Protein AF-A0AA45WKB4-F1 (afdb_monomer_lite)

Structure (mmCIF, N/CA/C/O backbone):
data_AF-A0AA45WKB4-F1
#
_entry.id   AF-A0AA45WKB4-F1
#
loop_
_atom_site.group_PDB
_atom_site.id
_atom_site.type_symbol
_atom_site.label_atom_id
_atom_site.label_alt_id
_atom_site.label_comp_id
_atom_site.label_asym_id
_atom_site.label_entity_id
_atom_site.label_seq_id
_atom_site.pdbx_PDB_ins_code
_atom_site.Cartn_x
_atom_site.Cartn_y
_atom_site.Cartn_z
_atom_site.occupancy
_atom_site.B_iso_or_equiv
_atom_site.auth_seq_id
_atom_site.auth_comp_id
_atom_site.auth_asym_id
_atom_site.auth_atom_id
_atom_site.pdbx_PDB_model_num
ATOM 1 N N . MET A 1 1 ? 19.320 -13.746 9.595 1.00 41.56 1 MET A N 1
ATOM 2 C CA . MET A 1 1 ? 18.363 -12.832 10.260 1.00 41.56 1 MET A CA 1
ATOM 3 C C . MET A 1 1 ? 17.782 -11.905 9.202 1.00 41.56 1 MET A C 1
ATOM 5 O O . MET A 1 1 ? 18.566 -11.239 8.542 1.00 41.56 1 MET A O 1
ATOM 9 N N . LYS A 1 2 ? 16.456 -11.869 8.990 1.00 47.91 2 LYS A N 1
ATOM 10 C CA . LYS A 1 2 ? 15.845 -10.794 8.186 1.00 47.91 2 LYS A CA 1
ATOM 11 C C . LYS A 1 2 ? 16.107 -9.489 8.939 1.00 47.91 2 LYS A C 1
ATOM 13 O O . LYS A 1 2 ? 15.655 -9.364 10.077 1.00 47.91 2 LYS A O 1
ATOM 18 N N . MET A 1 3 ? 16.900 -8.581 8.369 1.00 49.53 3 MET A N 1
ATOM 19 C CA . MET A 1 3 ? 17.072 -7.240 8.927 1.00 49.53 3 MET A CA 1
ATOM 20 C C . MET A 1 3 ? 15.678 -6.643 9.109 1.00 49.53 3 MET A C 1
ATOM 22 O O . MET A 1 3 ? 14.945 -6.490 8.137 1.00 49.53 3 MET A O 1
ATOM 26 N N . LYS A 1 4 ? 15.276 -6.378 10.357 1.00 61.31 4 LYS A N 1
ATOM 27 C CA . LYS A 1 4 ? 14.056 -5.617 10.623 1.00 61.31 4 LYS A CA 1
ATOM 28 C C . LYS A 1 4 ? 14.290 -4.228 10.045 1.00 61.31 4 LYS A C 1
ATOM 30 O O . LYS A 1 4 ? 15.117 -3.485 10.570 1.00 61.31 4 LYS A O 1
ATOM 35 N N . GLU A 1 5 ? 13.609 -3.908 8.953 1.00 73.50 5 GLU A N 1
ATOM 36 C CA . GLU A 1 5 ? 13.632 -2.558 8.407 1.00 73.50 5 GLU A CA 1
ATOM 37 C C . GLU A 1 5 ? 13.194 -1.571 9.494 1.00 73.50 5 GLU A C 1
ATOM 39 O O . GLU A 1 5 ? 12.269 -1.819 10.277 1.00 73.50 5 GLU A O 1
ATOM 44 N N . LYS A 1 6 ? 13.927 -0.463 9.603 1.00 84.25 6 LYS A N 1
ATOM 45 C CA . LYS A 1 6 ? 13.689 0.539 10.637 1.00 84.25 6 LYS A CA 1
ATOM 46 C C . LYS A 1 6 ? 12.398 1.285 10.301 1.00 84.25 6 LYS A C 1
ATOM 48 O O . LYS A 1 6 ? 12.402 2.167 9.447 1.00 84.25 6 LYS A O 1
ATOM 53 N N . LYS A 1 7 ? 11.302 0.955 10.992 1.00 84.19 7 LYS A N 1
ATOM 54 C CA . LYS A 1 7 ? 10.022 1.658 10.823 1.00 84.19 7 LYS A CA 1
ATOM 55 C C . LYS A 1 7 ? 10.161 3.132 11.221 1.00 84.19 7 LYS A C 1
ATOM 57 O O . LYS A 1 7 ? 10.703 3.453 12.279 1.00 84.19 7 LYS A O 1
ATOM 62 N N . VAL A 1 8 ? 9.645 4.028 10.380 1.00 88.75 8 VAL A N 1
ATOM 63 C CA . VAL A 1 8 ? 9.623 5.479 10.622 1.00 88.75 8 VAL A CA 1
ATOM 64 C C . VAL A 1 8 ? 8.191 5.912 10.915 1.00 88.75 8 VAL A C 1
ATOM 66 O O . VAL A 1 8 ? 7.298 5.694 10.101 1.00 88.75 8 VAL A O 1
ATOM 69 N N . ARG A 1 9 ? 7.960 6.565 12.060 1.00 87.88 9 ARG A N 1
ATOM 70 C CA . ARG A 1 9 ? 6.641 7.116 12.400 1.00 87.88 9 ARG A CA 1
ATOM 71 C C . ARG A 1 9 ? 6.335 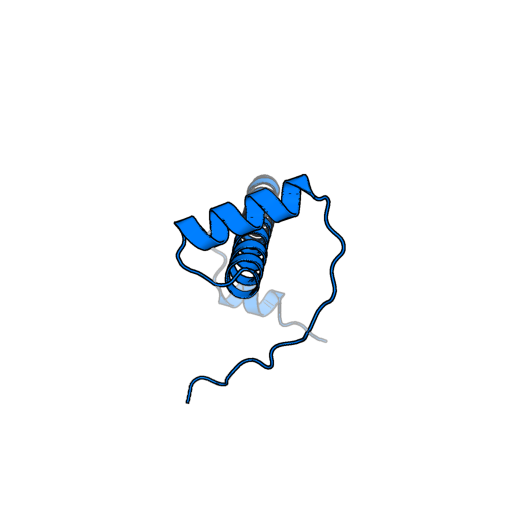8.320 11.513 1.00 87.88 9 ARG A C 1
ATOM 73 O O . ARG A 1 9 ? 7.147 9.240 11.406 1.00 87.88 9 ARG A O 1
ATOM 80 N N . LYS A 1 10 ? 5.150 8.325 10.907 1.00 88.69 10 LYS A N 1
ATOM 81 C CA . LYS A 1 10 ? 4.636 9.436 10.104 1.00 88.69 10 LYS A CA 1
ATOM 82 C C . LYS A 1 10 ? 3.282 9.873 10.645 1.00 88.69 10 LYS A C 1
ATOM 84 O O . LYS A 1 10 ? 2.460 9.033 10.994 1.00 88.69 10 LYS A O 1
ATOM 89 N N . ASN A 1 11 ? 3.075 11.184 10.700 1.00 91.88 11 ASN A N 1
ATOM 90 C CA . ASN A 1 11 ? 1.769 11.784 10.943 1.00 91.88 11 ASN A CA 1
ATOM 91 C C . ASN A 1 11 ? 1.238 12.249 9.587 1.00 91.88 11 ASN A C 1
ATOM 93 O O . ASN A 1 11 ? 1.948 12.952 8.868 1.00 91.88 11 ASN A O 1
ATOM 97 N N . ILE A 1 12 ? 0.029 11.826 9.228 1.00 88.88 12 ILE A N 1
ATOM 98 C CA . ILE A 1 12 ? -0.596 12.143 7.943 1.00 88.88 12 ILE A CA 1
ATOM 99 C C . ILE A 1 12 ? -1.968 12.762 8.180 1.00 88.88 12 ILE A C 1
ATOM 101 O O . ILE A 1 12 ? -2.682 12.368 9.101 1.00 88.88 12 ILE A O 1
ATOM 105 N N . THR A 1 13 ? -2.333 13.712 7.327 1.00 93.38 13 THR A N 1
ATOM 106 C CA . THR A 1 13 ? -3.667 14.311 7.315 1.00 93.38 13 THR A CA 1
ATOM 107 C C . THR A 1 13 ? -4.423 13.752 6.123 1.00 93.38 13 THR A C 1
ATOM 109 O O . THR A 1 13 ? -3.975 13.881 4.986 1.00 93.38 13 THR A O 1
ATOM 112 N N . ILE A 1 14 ? -5.567 13.128 6.382 1.00 93.75 14 ILE A N 1
ATOM 113 C CA . ILE A 1 14 ? -6.448 12.567 5.356 1.00 93.75 14 ILE A CA 1
ATOM 114 C C . ILE A 1 14 ? -7.883 13.015 5.619 1.00 93.75 14 ILE A C 1
ATOM 116 O O . ILE A 1 14 ? -8.235 13.402 6.733 1.00 93.75 14 ILE A O 1
ATOM 120 N N . SER A 1 15 ? -8.724 12.982 4.587 1.00 97.31 15 SER A N 1
ATOM 121 C CA . SER A 1 15 ? -10.143 13.288 4.758 1.00 97.31 15 SER A CA 1
ATOM 122 C C . SER A 1 15 ? -10.832 12.212 5.601 1.00 97.31 15 SER A C 1
ATOM 124 O O . SER A 1 15 ? -10.448 11.043 5.569 1.00 97.31 15 SER A O 1
ATOM 126 N N . LYS A 1 16 ? -11.903 12.586 6.308 1.00 95.62 16 LYS A N 1
ATOM 127 C CA . LYS A 1 16 ? -12.691 11.647 7.122 1.00 95.62 16 LYS A CA 1
ATOM 128 C C . LYS A 1 16 ? -13.176 10.437 6.312 1.00 95.62 16 LYS A C 1
ATOM 130 O O . LYS A 1 16 ? -13.013 9.302 6.732 1.00 95.62 16 LYS A O 1
ATOM 135 N N . LYS A 1 17 ? -13.661 10.677 5.090 1.00 97.00 17 LYS A N 1
ATOM 136 C CA . LYS A 1 17 ? -14.093 9.619 4.164 1.00 97.00 17 LYS A CA 1
ATOM 137 C C . LYS A 1 17 ? -12.957 8.658 3.787 1.00 97.00 17 LYS A C 1
ATOM 139 O O . LYS A 1 17 ? -13.209 7.486 3.528 1.00 97.00 17 LYS A O 1
ATOM 144 N N . ALA A 1 18 ? -11.721 9.150 3.690 1.00 94.69 18 ALA A N 1
ATOM 145 C CA . ALA A 1 18 ? -10.566 8.305 3.406 1.00 94.69 18 ALA A CA 1
ATOM 146 C C . ALA A 1 18 ? -10.155 7.474 4.631 1.00 94.69 18 ALA A C 1
ATOM 148 O O . ALA A 1 18 ? -9.804 6.311 4.459 1.00 94.69 18 ALA A O 1
ATOM 149 N N . GLU A 1 19 ? -10.246 8.032 5.843 1.00 95.50 19 GLU A N 1
ATOM 150 C CA . GLU A 1 19 ? -10.028 7.281 7.089 1.00 95.50 19 GLU A CA 1
ATOM 151 C C . GLU A 1 19 ? -11.024 6.127 7.224 1.00 95.50 19 GLU A C 1
ATOM 153 O O . GLU A 1 19 ? -10.604 4.993 7.450 1.00 95.50 19 GLU A O 1
ATOM 158 N N . GLU A 1 20 ? -12.314 6.391 6.994 1.00 96.94 20 GLU A N 1
ATOM 159 C CA . GLU A 1 20 ? -13.372 5.383 7.125 1.00 96.94 20 GLU A CA 1
ATOM 160 C C . GLU A 1 20 ? -13.120 4.209 6.171 1.00 96.94 20 GLU A C 1
ATOM 162 O O . GLU A 1 20 ? -13.095 3.048 6.584 1.00 96.94 20 GLU A O 1
ATOM 167 N N . LYS A 1 21 ? -12.804 4.517 4.908 1.00 96.50 21 LYS A N 1
ATOM 168 C CA . LYS A 1 21 ? -12.438 3.511 3.902 1.00 96.50 21 LYS A CA 1
ATOM 169 C C . LYS A 1 21 ? -11.170 2.749 4.265 1.00 96.50 21 LYS A C 1
ATOM 171 O O . LYS A 1 21 ? -11.118 1.537 4.087 1.00 96.50 21 LYS A O 1
ATOM 176 N N . LEU A 1 22 ? -10.140 3.437 4.760 1.00 94.31 22 LEU A N 1
ATOM 177 C CA . LEU A 1 22 ? -8.894 2.793 5.172 1.00 94.31 22 LEU A CA 1
ATOM 178 C C . LEU A 1 22 ? -9.142 1.816 6.326 1.00 94.31 22 LEU A C 1
ATOM 180 O O . LEU A 1 22 ? -8.576 0.727 6.352 1.00 94.31 22 LEU A O 1
ATOM 184 N N . LYS A 1 23 ? -10.007 2.190 7.270 1.00 94.69 23 LYS A N 1
ATOM 185 C CA . LYS A 1 23 ? -10.404 1.344 8.394 1.00 94.69 23 LYS A CA 1
ATOM 186 C C . LYS A 1 23 ? -11.200 0.124 7.946 1.00 94.69 23 LYS A C 1
ATOM 188 O O . LYS A 1 23 ? -10.966 -0.961 8.469 1.00 94.69 23 LYS A O 1
ATOM 193 N N . GLU A 1 24 ? -12.118 0.282 6.998 1.00 96.19 24 GLU A N 1
ATOM 194 C CA . GLU A 1 24 ? -12.849 -0.842 6.404 1.00 96.19 24 GLU A CA 1
ATOM 195 C C . GLU A 1 24 ? -11.913 -1.793 5.658 1.00 96.19 24 GLU A C 1
ATOM 197 O O . GLU A 1 24 ? -11.934 -2.993 5.920 1.00 96.19 24 GLU A O 1
ATOM 202 N N . LEU A 1 25 ? -11.028 -1.265 4.810 1.00 95.25 25 LEU A N 1
ATOM 203 C CA . LEU A 1 25 ? -10.043 -2.068 4.082 1.00 95.25 25 LEU A CA 1
ATOM 204 C C . LEU A 1 25 ? -9.109 -2.824 5.030 1.00 95.25 25 LEU A C 1
ATOM 206 O O . LEU A 1 25 ? -8.876 -4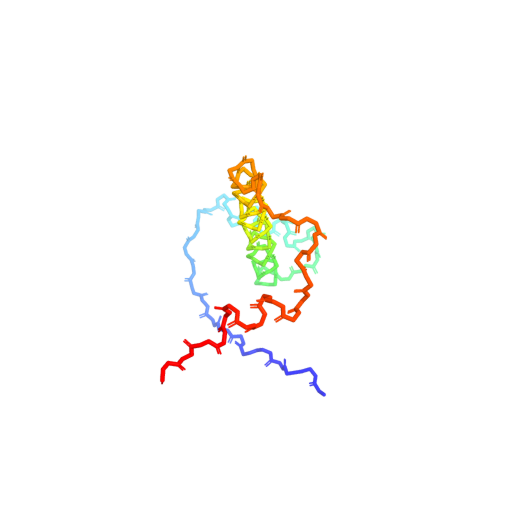.012 4.841 1.00 95.25 25 LEU A O 1
ATOM 210 N N . ALA A 1 26 ? -8.632 -2.169 6.090 1.00 94.94 26 ALA A N 1
ATOM 211 C CA . ALA A 1 26 ? -7.787 -2.802 7.099 1.00 94.94 26 ALA A CA 1
ATOM 212 C C . ALA A 1 26 ? -8.494 -3.982 7.790 1.00 94.94 26 ALA A C 1
ATOM 214 O O . ALA A 1 26 ? -7.865 -5.003 8.061 1.00 94.94 26 ALA A O 1
ATOM 215 N N . LYS A 1 27 ? -9.810 -3.878 8.029 1.00 95.38 27 LYS A N 1
ATOM 216 C CA . LYS A 1 27 ? -10.614 -4.984 8.572 1.00 95.38 27 LYS A CA 1
ATOM 217 C C . LYS A 1 27 ? -10.773 -6.129 7.577 1.00 95.38 27 LYS A C 1
ATOM 219 O O . LYS A 1 27 ? -10.626 -7.277 7.977 1.00 95.38 27 LYS A O 1
ATOM 224 N N . ILE A 1 28 ? -11.077 -5.821 6.316 1.00 96.00 28 ILE A N 1
ATOM 225 C CA . ILE A 1 28 ? -11.263 -6.824 5.253 1.00 96.00 28 ILE A CA 1
ATOM 226 C C . ILE A 1 28 ? -9.978 -7.637 5.061 1.00 96.00 28 ILE A C 1
ATOM 228 O O . ILE A 1 28 ? -10.019 -8.860 4.992 1.00 96.00 28 ILE A O 1
ATOM 232 N N . GLU A 1 29 ? -8.839 -6.951 5.041 1.00 91.44 29 GLU A N 1
ATOM 233 C CA . GLU A 1 29 ? -7.513 -7.543 4.849 1.00 91.44 29 GLU A CA 1
ATOM 234 C C . GLU A 1 29 ? -6.916 -8.137 6.135 1.00 91.44 29 GLU A C 1
ATOM 236 O O . GLU A 1 29 ? -5.850 -8.749 6.092 1.00 91.44 29 GLU A O 1
ATOM 241 N N . ASN A 1 30 ? -7.580 -7.949 7.282 1.00 94.50 30 ASN A N 1
ATOM 242 C CA . ASN A 1 30 ? -7.113 -8.345 8.612 1.00 94.50 30 ASN A CA 1
ATOM 243 C C . ASN A 1 30 ? -5.684 -7.847 8.935 1.00 94.50 30 ASN A C 1
ATOM 245 O O . ASN A 1 30 ? -4.850 -8.583 9.467 1.00 94.50 30 ASN A O 1
ATOM 249 N N . LYS A 1 31 ? -5.399 -6.586 8.590 1.00 93.44 31 LYS A N 1
ATOM 250 C CA . LYS A 1 31 ? -4.095 -5.918 8.759 1.00 93.44 31 LYS A CA 1
ATOM 251 C C . LYS A 1 31 ? -4.247 -4.646 9.587 1.00 93.44 31 LYS A C 1
ATOM 253 O O . LYS A 1 31 ? -5.323 -4.051 9.653 1.00 93.44 31 LYS A O 1
ATOM 258 N N . SER A 1 32 ? -3.158 -4.168 10.188 1.00 94.12 32 SER A N 1
ATOM 259 C CA . SER A 1 32 ? -3.163 -2.813 10.746 1.00 94.12 32 SER A CA 1
ATOM 260 C C . SER A 1 32 ? -3.222 -1.768 9.626 1.00 94.12 32 SER A C 1
ATOM 262 O O . SER A 1 32 ? -2.731 -1.985 8.518 1.00 94.12 32 SER A O 1
ATOM 264 N N . GLN A 1 33 ? -3.777 -0.589 9.920 1.00 92.44 33 GLN A N 1
ATOM 265 C CA . GLN A 1 33 ? -3.807 0.5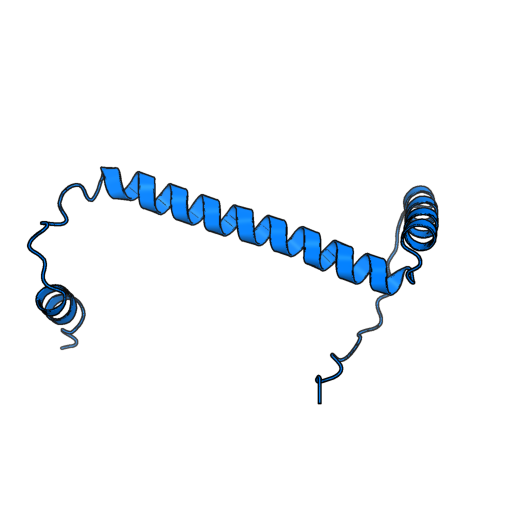11 8.949 1.00 92.44 33 GLN A CA 1
ATOM 266 C C . GLN A 1 33 ? -2.399 0.891 8.463 1.00 92.44 33 GLN A C 1
ATOM 268 O O . GLN A 1 33 ? -2.226 1.223 7.296 1.00 92.44 33 GLN A O 1
ATOM 273 N N . SER A 1 34 ? -1.384 0.820 9.331 1.00 91.62 34 SER A N 1
ATOM 274 C CA . SER A 1 34 ? 0.001 1.120 8.953 1.00 91.62 34 SER A CA 1
ATOM 275 C C . SER A 1 34 ? 0.587 0.088 7.991 1.00 91.62 34 SER A C 1
ATOM 277 O O . SER A 1 34 ? 1.235 0.483 7.029 1.00 91.62 34 SER A O 1
ATOM 279 N N . GLU A 1 35 ? 0.341 -1.205 8.218 1.00 91.81 35 GLU A N 1
ATOM 280 C CA . GLU A 1 35 ? 0.779 -2.271 7.302 1.00 91.81 35 GLU A CA 1
ATOM 281 C C . GLU A 1 35 ? 0.073 -2.169 5.952 1.00 91.81 35 GLU A C 1
ATOM 283 O O . GLU A 1 35 ? 0.714 -2.284 4.911 1.00 91.81 35 GLU A O 1
ATOM 288 N N . LEU A 1 36 ? -1.229 -1.873 5.961 1.00 93.50 36 LEU A N 1
ATOM 289 C CA . LEU A 1 36 ? -1.989 -1.672 4.734 1.00 93.50 36 LEU A CA 1
ATOM 290 C C . LEU A 1 36 ? -1.475 -0.464 3.937 1.00 93.50 36 LEU A C 1
ATOM 292 O O . LEU A 1 36 ? -1.330 -0.547 2.722 1.00 93.50 36 LEU A O 1
ATOM 296 N N . ILE A 1 37 ? -1.176 0.658 4.601 1.00 92.94 37 ILE A N 1
ATOM 297 C CA . ILE A 1 37 ? -0.590 1.834 3.938 1.00 92.94 37 ILE A CA 1
ATOM 298 C C . ILE A 1 37 ? 0.758 1.478 3.299 1.00 92.94 37 ILE A C 1
ATOM 300 O O . ILE A 1 37 ? 1.010 1.871 2.162 1.00 92.94 37 ILE A O 1
ATOM 304 N N . GLU A 1 38 ? 1.615 0.752 4.014 1.00 91.62 38 GLU A N 1
ATOM 305 C CA . GLU A 1 38 ? 2.936 0.337 3.533 1.00 91.62 38 GLU A CA 1
ATOM 306 C C . GLU A 1 38 ? 2.821 -0.530 2.270 1.00 91.62 38 GLU A C 1
ATOM 308 O O . GLU A 1 38 ? 3.444 -0.231 1.250 1.00 91.62 38 GLU A O 1
ATOM 313 N N . GLU A 1 39 ? 1.923 -1.515 2.288 1.00 91.94 39 GLU A N 1
ATOM 314 C CA . GLU A 1 39 ? 1.640 -2.379 1.141 1.00 91.94 39 GLU A CA 1
ATOM 315 C C . GLU A 1 39 ? 1.053 -1.605 -0.051 1.00 91.94 39 GLU A C 1
ATOM 317 O O . GLU A 1 39 ? 1.474 -1.798 -1.194 1.00 91.94 39 GLU A O 1
ATOM 322 N N . LEU A 1 40 ? 0.112 -0.687 0.194 1.00 93.00 40 LEU A N 1
ATOM 323 C CA . LEU A 1 40 ? -0.467 0.156 -0.854 1.00 93.00 40 LEU A CA 1
ATOM 324 C C . LEU A 1 40 ? 0.593 1.048 -1.511 1.00 93.00 40 LEU A C 1
ATOM 326 O O . LEU A 1 40 ? 0.603 1.178 -2.736 1.00 93.00 40 LEU A O 1
ATOM 330 N N . ILE A 1 41 ? 1.501 1.633 -0.724 1.00 91.88 41 ILE A N 1
ATOM 331 C CA . ILE A 1 41 ? 2.622 2.428 -1.245 1.00 91.88 41 ILE A CA 1
ATOM 332 C C . ILE A 1 41 ? 3.512 1.562 -2.139 1.00 91.88 41 ILE A C 1
ATOM 334 O O . ILE A 1 41 ? 3.858 1.972 -3.250 1.00 91.88 41 ILE A O 1
ATOM 338 N N . GLU A 1 42 ? 3.864 0.361 -1.682 1.00 92.06 42 GLU A N 1
ATOM 339 C CA . GLU A 1 42 ? 4.747 -0.538 -2.419 1.00 92.06 42 GLU A CA 1
ATOM 340 C C . GLU A 1 42 ? 4.110 -1.018 -3.731 1.00 92.06 42 GLU A C 1
ATOM 342 O O . GLU A 1 42 ? 4.762 -1.045 -4.778 1.00 92.06 42 GLU A O 1
ATOM 347 N N . ASN A 1 43 ? 2.814 -1.331 -3.701 1.00 92.38 43 ASN A N 1
ATOM 348 C CA . ASN A 1 43 ? 2.052 -1.735 -4.878 1.00 92.38 43 ASN A CA 1
ATOM 349 C C . ASN A 1 43 ? 1.970 -0.609 -5.914 1.00 92.38 43 ASN A C 1
ATOM 351 O O . ASN A 1 43 ? 2.284 -0.832 -7.086 1.00 92.38 43 ASN A O 1
ATOM 355 N N . VAL A 1 44 ? 1.644 0.615 -5.486 1.00 92.38 44 VAL A N 1
ATOM 356 C CA . VAL A 1 44 ? 1.632 1.790 -6.373 1.00 92.38 44 VAL A CA 1
ATOM 357 C C . VAL A 1 44 ? 3.019 2.029 -6.974 1.00 92.38 44 VAL A C 1
ATOM 359 O O . VAL A 1 44 ? 3.143 2.273 -8.177 1.00 92.38 44 VAL A O 1
ATOM 362 N N . TYR A 1 45 ? 4.081 1.911 -6.175 1.00 89.69 45 TYR A N 1
ATOM 363 C CA . TYR A 1 45 ? 5.444 2.092 -6.668 1.00 89.69 45 TYR A CA 1
ATOM 364 C C . TYR A 1 45 ? 5.833 1.031 -7.706 1.00 89.69 45 TYR A C 1
ATOM 366 O O . TYR A 1 45 ? 6.354 1.375 -8.770 1.00 89.69 45 TYR A O 1
ATOM 374 N N . LYS A 1 46 ? 5.518 -0.246 -7.450 1.00 92.56 46 LYS A N 1
ATOM 375 C CA . LYS A 1 46 ? 5.744 -1.352 -8.397 1.00 92.56 46 LYS A CA 1
ATOM 376 C C . LYS A 1 46 ? 5.035 -1.110 -9.727 1.00 92.56 46 LYS A C 1
ATOM 378 O O . LYS A 1 46 ? 5.606 -1.379 -10.785 1.00 92.56 46 LYS A O 1
ATOM 383 N N . GLU A 1 47 ? 3.812 -0.586 -9.712 1.00 91.75 47 GLU A N 1
ATOM 384 C CA . GLU A 1 47 ? 3.104 -0.237 -10.947 1.00 91.75 47 GLU A CA 1
ATOM 385 C C . GLU A 1 47 ? 3.776 0.902 -11.717 1.00 91.75 47 GLU A C 1
ATOM 387 O O . GLU A 1 47 ? 3.919 0.820 -12.941 1.00 91.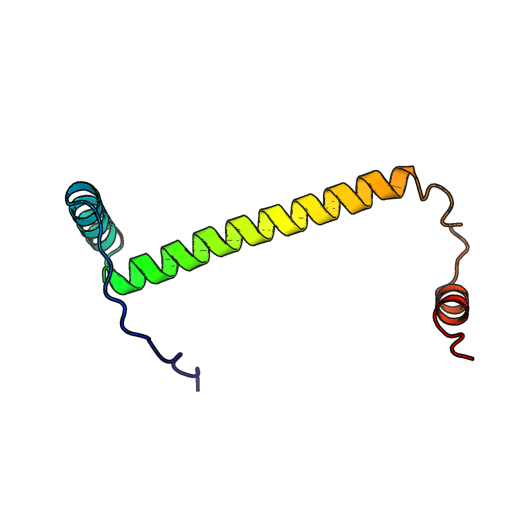75 47 GLU A O 1
ATOM 392 N N . ILE A 1 48 ? 4.218 1.953 -11.022 1.00 90.88 48 ILE A N 1
ATOM 393 C CA . ILE A 1 48 ? 4.951 3.063 -11.641 1.00 90.88 48 ILE A CA 1
ATOM 394 C C . ILE A 1 48 ? 6.256 2.556 -12.263 1.00 90.88 48 ILE A C 1
ATOM 396 O O . ILE A 1 48 ? 6.583 2.913 -13.395 1.00 90.88 48 ILE A O 1
ATOM 400 N N . GLU A 1 49 ? 6.993 1.699 -11.560 1.00 89.88 49 GLU A N 1
ATOM 401 C CA . GLU A 1 49 ? 8.239 1.123 -12.058 1.00 89.88 49 GLU A CA 1
ATOM 402 C C . GLU A 1 49 ? 8.004 0.257 -13.305 1.00 89.88 49 GLU A C 1
ATOM 404 O O . GLU A 1 49 ? 8.715 0.399 -14.303 1.00 89.88 49 GLU A O 1
ATOM 409 N N . LYS A 1 50 ? 6.962 -0.587 -13.297 1.00 90.00 50 LYS A N 1
ATOM 410 C CA . LYS A 1 50 ? 6.547 -1.362 -14.477 1.00 90.00 50 LYS A CA 1
ATOM 411 C C . LYS A 1 50 ? 6.244 -0.451 -15.664 1.00 90.00 50 LYS A C 1
ATOM 413 O O . LYS A 1 50 ? 6.722 -0.719 -16.765 1.00 90.00 50 LYS A O 1
ATOM 418 N N . LYS A 1 51 ? 5.501 0.640 -15.451 1.00 89.56 51 LYS A N 1
ATOM 419 C CA . LYS A 1 51 ? 5.188 1.619 -16.506 1.00 89.56 51 LYS A CA 1
ATOM 420 C C . LYS A 1 51 ? 6.453 2.268 -17.067 1.00 89.56 51 LYS A C 1
ATOM 422 O O . LYS A 1 51 ? 6.610 2.297 -18.283 1.00 89.56 51 LYS A O 1
ATOM 427 N N . LYS A 1 52 ? 7.386 2.692 -16.208 1.00 86.19 52 LYS A N 1
ATOM 428 C CA . LYS A 1 52 ? 8.682 3.254 -16.629 1.00 86.19 52 LYS A CA 1
ATOM 429 C C . LYS A 1 52 ? 9.504 2.265 -17.454 1.00 86.19 52 LYS A C 1
ATOM 431 O O . LYS A 1 52 ? 10.023 2.629 -18.505 1.00 86.19 52 LYS A O 1
ATOM 436 N N . LYS A 1 53 ? 9.603 1.007 -17.012 1.00 84.69 53 LYS A N 1
ATOM 437 C CA . LYS A 1 53 ? 10.318 -0.051 -17.749 1.00 84.69 53 LYS A CA 1
ATOM 438 C C . LYS A 1 53 ? 9.682 -0.314 -19.111 1.00 84.69 53 LYS A C 1
ATOM 440 O O . LYS A 1 53 ? 10.388 -0.454 -20.104 1.00 84.69 53 LYS A O 1
ATOM 445 N N . LEU A 1 54 ? 8.353 -0.343 -19.170 1.00 87.12 54 LEU A N 1
ATOM 446 C CA . LEU A 1 54 ? 7.615 -0.558 -20.409 1.00 87.12 54 LEU A CA 1
ATOM 447 C C . LEU A 1 54 ? 7.765 0.623 -21.377 1.00 87.12 54 LEU A C 1
ATOM 449 O O . LEU A 1 54 ? 7.902 0.417 -22.579 1.00 87.12 54 LEU A O 1
ATOM 453 N N . GLU A 1 55 ? 7.795 1.852 -20.865 1.00 86.75 55 GLU A N 1
ATOM 454 C CA . GLU A 1 55 ? 8.094 3.044 -21.659 1.00 86.75 55 GLU A CA 1
ATOM 455 C C . GLU A 1 55 ? 9.534 3.024 -22.190 1.00 86.75 55 GLU A C 1
ATOM 457 O O . GLU A 1 55 ? 9.750 3.257 -23.376 1.00 86.75 55 GLU A O 1
ATOM 462 N N . ALA A 1 56 ? 10.514 2.669 -21.356 1.00 80.62 56 ALA A N 1
ATOM 463 C CA . ALA A 1 56 ? 11.901 2.505 -21.788 1.00 80.62 56 ALA A CA 1
ATOM 464 C C . ALA A 1 56 ? 12.032 1.431 -22.880 1.00 80.62 56 ALA A C 1
ATOM 466 O O . ALA A 1 56 ? 12.703 1.652 -23.886 1.00 80.62 56 ALA A O 1
ATOM 467 N N . LEU A 1 57 ? 11.334 0.301 -22.733 1.00 80.19 57 LEU A N 1
ATOM 468 C CA . LEU A 1 57 ? 11.290 -0.746 -23.752 1.00 80.19 57 LEU A CA 1
ATOM 469 C C . LEU A 1 57 ? 10.672 -0.239 -25.062 1.00 80.19 57 LEU A C 1
ATOM 471 O O . LEU A 1 57 ? 11.223 -0.495 -26.130 1.00 80.19 57 LEU A O 1
ATOM 475 N N . LYS A 1 58 ? 9.563 0.509 -24.996 1.00 81.06 58 LYS A N 1
ATOM 476 C CA . LYS A 1 58 ? 8.957 1.140 -26.178 1.00 81.06 58 LYS A CA 1
ATOM 477 C C . LYS A 1 58 ? 9.934 2.085 -26.868 1.00 81.06 58 LYS A C 1
ATOM 479 O O . LYS A 1 58 ? 10.114 1.958 -28.073 1.00 81.06 58 LYS A O 1
ATOM 484 N N . ARG A 1 59 ? 10.632 2.938 -26.109 1.00 75.44 59 ARG A N 1
ATOM 485 C CA . ARG A 1 59 ? 11.679 3.821 -26.646 1.00 75.44 59 ARG A CA 1
ATOM 486 C C . ARG A 1 59 ? 12.791 3.025 -27.328 1.00 75.44 59 ARG A C 1
ATOM 488 O O . ARG A 1 59 ? 13.207 3.395 -28.415 1.00 75.44 59 ARG A O 1
ATOM 495 N N . ILE A 1 60 ? 13.246 1.912 -26.748 1.00 76.62 60 ILE A N 1
ATOM 496 C CA . ILE A 1 60 ? 14.251 1.038 -27.378 1.00 76.62 60 ILE A CA 1
ATOM 497 C C . ILE A 1 60 ? 13.722 0.440 -28.688 1.00 76.62 60 ILE A C 1
ATOM 499 O O . ILE A 1 60 ? 14.438 0.435 -29.683 1.00 76.62 60 ILE A O 1
ATOM 503 N N . ILE A 1 61 ? 12.480 -0.051 -28.716 1.00 74.62 61 ILE A N 1
ATOM 504 C CA . ILE A 1 61 ? 11.868 -0.642 -29.918 1.00 74.62 61 ILE A CA 1
ATOM 505 C C . ILE A 1 61 ? 11.660 0.412 -31.014 1.00 74.62 61 ILE A C 1
ATOM 507 O O . ILE A 1 61 ? 11.932 0.143 -32.184 1.00 74.62 61 ILE A O 1
ATOM 511 N N . GLU A 1 62 ? 11.198 1.607 -30.655 1.00 73.56 62 GLU A N 1
ATOM 512 C CA . GLU A 1 62 ? 11.059 2.734 -31.580 1.00 73.56 62 GLU A CA 1
ATOM 513 C C . GLU A 1 62 ? 12.422 3.160 -32.118 1.00 73.56 62 GLU A C 1
ATOM 515 O O . GLU A 1 62 ? 12.597 3.240 -33.332 1.00 73.56 62 GLU A O 1
ATOM 520 N N . ASN A 1 63 ? 13.421 3.291 -31.243 1.00 60.44 63 ASN A N 1
ATOM 521 C CA . ASN A 1 63 ? 14.802 3.556 -31.628 1.00 60.44 63 ASN A CA 1
ATOM 522 C C . ASN A 1 63 ? 15.373 2.437 -32.509 1.00 60.44 63 ASN A C 1
ATOM 524 O O . ASN A 1 63 ? 16.115 2.721 -33.441 1.00 60.44 63 ASN A O 1
ATOM 528 N N . ARG A 1 64 ? 14.978 1.171 -32.316 1.00 57.19 64 ARG A N 1
ATOM 529 C CA . ARG A 1 64 ? 15.407 0.044 -33.163 1.00 57.19 64 ARG A CA 1
ATOM 530 C C . ARG A 1 64 ? 14.971 0.195 -34.622 1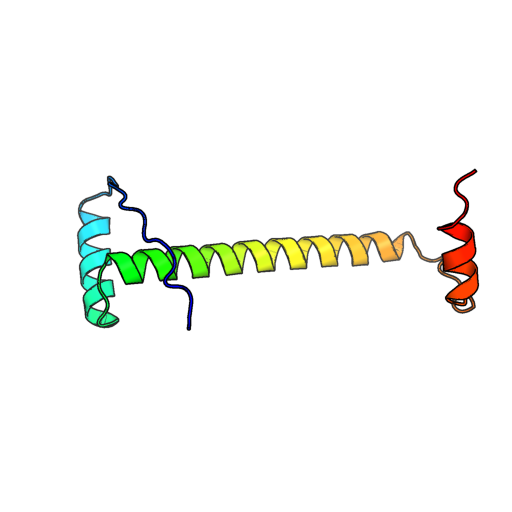.00 57.19 64 ARG A C 1
ATOM 532 O O . ARG A 1 64 ? 15.671 -0.295 -35.504 1.00 57.19 64 ARG A O 1
ATOM 539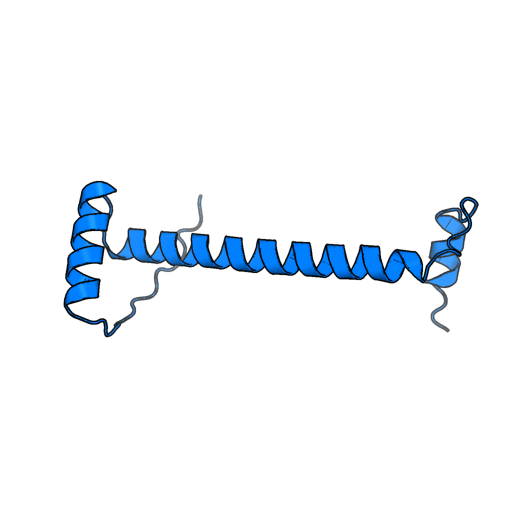 N N . LYS A 1 65 ? 13.863 0.895 -34.902 1.00 54.50 65 LYS A N 1
ATOM 540 C CA . LYS A 1 65 ? 13.485 1.242 -36.286 1.00 54.50 65 LYS A CA 1
ATOM 541 C C . LYS A 1 65 ? 14.506 2.182 -36.938 1.00 54.50 65 LYS A C 1
ATOM 543 O O . LYS A 1 65 ? 14.689 2.097 -38.148 1.00 54.50 65 LYS A O 1
ATOM 548 N N . TYR A 1 66 ? 15.188 3.006 -36.142 1.00 53.53 66 TYR A N 1
ATOM 549 C CA . TYR A 1 66 ? 16.293 3.869 -36.570 1.00 53.53 66 TYR A CA 1
ATOM 550 C C . TYR A 1 66 ? 17.656 3.144 -36.529 1.00 53.53 66 TYR A C 1
ATOM 552 O O . TYR A 1 66 ? 18.509 3.418 -37.363 1.00 53.53 66 TYR A O 1
ATOM 560 N N . PHE A 1 67 ? 17.840 2.139 -35.660 1.00 52.81 67 PHE A N 1
ATOM 561 C CA . PHE A 1 67 ? 19.004 1.229 -35.639 1.00 52.81 67 PHE A CA 1
ATOM 562 C C . PHE A 1 67 ? 18.855 0.031 -36.596 1.00 52.81 67 PHE A C 1
ATOM 564 O O . PHE A 1 67 ? 19.264 -1.092 -36.288 1.00 52.81 67 PHE A O 1
ATOM 571 N N . LYS A 1 68 ? 18.309 0.251 -37.796 1.00 50.94 68 LYS A N 1
ATOM 572 C CA . LYS A 1 68 ? 18.241 -0.744 -38.886 1.00 50.94 68 LYS A CA 1
ATOM 573 C C . LYS A 1 68 ? 19.617 -1.002 -39.544 1.00 50.94 68 LYS A C 1
ATOM 575 O O . LYS A 1 68 ? 19.702 -1.228 -40.743 1.00 50.94 68 LYS A O 1
ATOM 580 N N . GLY A 1 69 ? 20.686 -0.940 -38.751 1.00 50.88 69 GLY A N 1
ATOM 581 C CA . GLY A 1 69 ? 22.081 -1.078 -39.170 1.00 50.88 69 GLY A CA 1
ATOM 582 C C . GLY A 1 69 ? 22.952 -1.847 -38.175 1.00 50.88 69 GLY A C 1
ATOM 583 O O . GLY A 1 69 ? 24.171 -1.794 -38.288 1.00 50.88 69 GLY A O 1
ATOM 584 N N . ILE A 1 70 ? 22.366 -2.552 -37.194 1.00 57.47 70 ILE A N 1
ATOM 585 C CA . ILE A 1 70 ? 23.132 -3.540 -36.421 1.00 57.47 70 ILE A CA 1
ATOM 586 C C . ILE A 1 70 ? 23.318 -4.747 -37.335 1.00 57.47 70 ILE A C 1
ATOM 588 O O . ILE A 1 70 ? 22.435 -5.597 -37.458 1.00 57.47 70 ILE A O 1
ATOM 592 N N . ASP A 1 71 ? 24.449 -4.734 -38.032 1.00 57.16 71 ASP A N 1
ATOM 593 C CA . ASP A 1 71 ? 24.951 -5.824 -38.849 1.00 57.16 71 ASP A CA 1
ATOM 594 C C . ASP A 1 71 ? 24.887 -7.133 -38.035 1.00 57.16 71 ASP A C 1
ATOM 596 O O . ASP A 1 71 ? 25.481 -7.206 -36.952 1.00 57.16 71 ASP A O 1
ATOM 600 N N . PRO A 1 72 ? 24.158 -8.168 -38.490 1.00 55.41 72 PRO A N 1
ATOM 601 C CA . PRO A 1 72 ? 24.088 -9.451 -37.793 1.00 55.41 72 PRO A CA 1
ATOM 602 C C . PRO A 1 72 ? 25.457 -10.145 -37.648 1.00 55.41 72 PRO A C 1
ATOM 604 O O . PRO A 1 72 ? 25.552 -11.123 -36.910 1.00 55.41 72 PRO A O 1
ATOM 607 N N . ASN A 1 73 ? 26.516 -9.628 -38.287 1.00 56.56 73 ASN A N 1
ATOM 608 C CA . ASN A 1 73 ? 27.905 -10.071 -38.136 1.00 56.56 73 ASN A CA 1
ATOM 609 C C . ASN A 1 73 ? 28.732 -9.300 -37.084 1.00 56.56 73 ASN A C 1
ATOM 611 O O . ASN A 1 73 ? 29.954 -9.480 -37.006 1.00 56.56 73 ASN A O 1
ATOM 615 N N . LEU A 1 74 ? 28.119 -8.442 -36.260 1.00 59.16 74 LEU A N 1
ATOM 616 C CA . LEU A 1 74 ? 28.830 -7.789 -35.158 1.00 59.16 74 LEU A CA 1
ATOM 617 C C . LEU A 1 74 ? 29.125 -8.805 -34.040 1.00 59.16 74 LEU A C 1
ATOM 619 O O . LEU A 1 74 ? 28.308 -9.054 -33.153 1.00 59.16 74 LEU A O 1
ATOM 623 N N . SER A 1 75 ? 30.313 -9.416 -34.080 1.00 65.62 75 SER A N 1
ATOM 624 C CA . SER A 1 75 ? 30.791 -10.246 -32.976 1.00 65.62 75 SER A CA 1
ATOM 625 C C . SER A 1 75 ? 30.947 -9.392 -31.711 1.00 65.62 75 SER A C 1
ATOM 627 O O . SER A 1 75 ? 31.330 -8.221 -31.766 1.00 65.62 75 SER A O 1
ATOM 629 N N . ILE A 1 76 ? 30.692 -9.989 -30.544 1.00 62.38 76 ILE A N 1
ATOM 630 C CA . ILE A 1 76 ? 30.836 -9.338 -29.227 1.00 62.38 76 ILE A CA 1
ATOM 631 C C . ILE A 1 76 ? 32.239 -8.717 -29.046 1.00 62.38 76 ILE A C 1
ATOM 633 O O . ILE A 1 76 ? 32.398 -7.753 -28.301 1.00 62.38 76 ILE A O 1
ATOM 637 N N . GLN A 1 77 ? 33.252 -9.236 -29.747 1.00 60.00 77 GLN A N 1
ATOM 638 C CA . GLN A 1 77 ? 34.624 -8.721 -29.746 1.00 60.00 77 GLN A CA 1
ATOM 639 C C . GLN A 1 77 ? 34.728 -7.334 -30.404 1.00 60.00 77 GLN A C 1
ATOM 641 O O . GLN A 1 77 ? 35.287 -6.432 -29.789 1.00 60.00 77 GLN A O 1
ATOM 646 N N . LYS A 1 78 ? 34.097 -7.116 -31.568 1.00 64.50 78 LYS A N 1
ATOM 647 C CA . LYS A 1 78 ? 34.080 -5.800 -32.241 1.00 64.50 78 LYS A CA 1
ATOM 648 C C . LYS A 1 78 ? 33.368 -4.723 -31.418 1.00 64.50 78 LYS A C 1
ATOM 650 O O . LYS A 1 78 ? 33.782 -3.569 -31.413 1.00 64.50 78 LYS A O 1
ATOM 655 N N . ILE A 1 79 ? 32.310 -5.095 -30.693 1.00 67.75 79 ILE A N 1
ATOM 656 C CA . ILE A 1 79 ? 31.589 -4.169 -29.800 1.00 67.75 79 ILE A CA 1
ATOM 657 C C . ILE A 1 79 ? 32.481 -3.756 -28.622 1.00 67.75 79 ILE A C 1
ATOM 659 O O . ILE A 1 79 ? 32.480 -2.594 -28.224 1.00 67.75 79 ILE A O 1
ATOM 663 N N . LYS A 1 80 ? 33.267 -4.691 -28.074 1.00 61.81 80 LYS A N 1
ATOM 664 C CA . LYS A 1 80 ? 34.226 -4.396 -27.000 1.00 61.81 80 LYS A CA 1
ATOM 665 C C . LYS A 1 80 ? 35.368 -3.496 -27.468 1.00 61.81 80 LYS A C 1
ATOM 667 O O . LYS A 1 80 ? 35.736 -2.603 -26.720 1.00 61.81 80 LYS A O 1
ATOM 672 N N . GLU A 1 81 ? 35.876 -3.684 -28.685 1.00 66.50 81 GLU A N 1
ATOM 673 C CA . GLU A 1 81 ? 36.880 -2.786 -29.280 1.00 66.50 81 GLU A CA 1
ATOM 674 C C . GLU A 1 81 ? 36.332 -1.361 -29.463 1.00 66.50 81 GLU A C 1
ATOM 676 O O . GLU A 1 81 ? 37.005 -0.394 -29.114 1.00 66.50 81 GLU A O 1
ATOM 681 N N . GLN A 1 82 ? 35.082 -1.216 -29.921 1.00 62.69 82 GLN A N 1
ATOM 682 C CA . GLN A 1 82 ? 34.437 0.095 -30.085 1.00 62.69 82 GLN A CA 1
ATOM 683 C C . GLN A 1 82 ? 34.112 0.801 -28.762 1.00 62.69 82 GLN A C 1
ATOM 685 O O . GLN A 1 82 ? 34.142 2.027 -28.708 1.00 62.69 82 GLN A O 1
ATOM 690 N N . MET A 1 83 ? 33.787 0.054 -27.701 1.00 66.88 83 MET A N 1
ATOM 691 C CA . MET A 1 83 ? 33.509 0.625 -26.374 1.00 66.88 83 MET A CA 1
ATOM 692 C C . MET A 1 83 ? 34.754 0.753 -25.483 1.00 66.88 83 MET A C 1
ATOM 694 O O . MET A 1 83 ? 34.656 1.303 -24.391 1.00 66.88 83 MET A O 1
ATOM 698 N N . GLY A 1 84 ? 35.900 0.232 -25.925 1.00 60.69 84 GLY A N 1
ATOM 699 C CA . GLY A 1 84 ? 37.138 0.124 -25.155 1.00 60.69 84 GLY A CA 1
ATOM 700 C C . GLY A 1 84 ? 38.320 0.827 -25.812 1.00 60.69 84 GLY A C 1
ATOM 701 O O . GLY A 1 84 ? 39.406 0.263 -25.860 1.00 60.69 84 GLY A O 1
ATOM 702 N N . SER A 1 85 ? 38.110 2.037 -26.327 1.00 52.34 85 SER A N 1
ATOM 703 C CA . SER A 1 85 ? 39.199 2.956 -26.673 1.00 52.34 85 SER A CA 1
ATOM 704 C C . SER A 1 85 ? 39.086 4.194 -25.786 1.00 52.34 85 SER A C 1
ATOM 706 O O . SER A 1 85 ? 38.617 5.244 -26.223 1.00 52.34 85 SER A O 1
ATOM 708 N N . GLU A 1 86 ? 39.449 4.052 -24.511 1.00 56.44 86 GLU A N 1
ATOM 709 C CA . GLU A 1 86 ? 39.964 5.211 -23.779 1.00 56.44 86 GLU A CA 1
ATOM 710 C C . GLU A 1 86 ? 41.358 5.521 -24.361 1.00 56.44 86 GLU A C 1
ATOM 712 O O . GLU A 1 86 ? 42.130 4.576 -24.558 1.00 56.44 86 GLU A O 1
ATOM 717 N N . PRO A 1 87 ? 41.661 6.781 -24.727 1.00 53.19 87 PRO A N 1
ATOM 718 C CA . PRO A 1 87 ? 43.018 7.185 -25.088 1.00 53.19 87 PRO A CA 1
ATOM 719 C C . PRO A 1 87 ? 43.992 7.072 -23.908 1.00 53.19 87 PRO A C 1
ATOM 721 O O . PRO A 1 87 ? 43.545 7.206 -22.746 1.00 53.19 87 PRO A O 1
#

Organism: NCBI:txid407998

pLDDT: mean 79.14, std 16.5, range [41.56, 97.31]

Radius of gyration: 23.99 Å; chains: 1; bounding box: 57×27×52 Å

Secondary structure (DSSP, 8-state):
---------------HHHHHHHHHHHHHTT--HHHHHHHHHHHHHHHHHHHHHHHHHHHHHHHHHH-TT--TT--HHHHHHHH----

Sequence (87 aa):
MKMKEKKVRKNITISKKAEEKLKELAKIENKSQSELIEELIENVYKEIEKKKKLEALKRIIENRKYFKGIDPNLSIQKIKEQMGSEP

Foldseek 3Di:
DPPPPDDDDDDDDDDPVVVVVLVVVCVVVVHDSVVVVVVVVVVVVVVVVVVVVVVVVVVVVVVVVVVPPPDPPPDPVNVCVVVPDDD

InterPro domains:
  IPR002145 Ribbon-helix-helix protein, CopG [PF01402] (11-43)
  IPR010985 Ribbon-helix-helix [SSF47598] (3-48)